Protein AF-A0A4Z1GCV2-F1 (afdb_monomer_lite)

Foldseek 3Di:
DDDDDDDDDPPVVVVVVVPDPPDPPPCPPCVVVVCVVVVHAAADDPLCCPPPPVPPDPCPVVLVVVCVVVVAHSVLVSLLVCVVVRYHYDDDDPDVVVVVSNVVSD

pLDDT: mean 77.77, std 21.14, range [31.64, 97.75]

Organism: NCBI:txid278943

Secondary structure (DSSP, 8-state):
---------TTHHHHTTTSS-S-SSTTTSSHHHHHHHTTPPEEEESTTHHHHTS-S-TTHHHHHHHHHHHTS-HHHHHHHHHHHTTEEEE---S-HHHHHHHHHT-

Radius of gyration: 19.4 Å; chains: 1; bounding box: 67×27×34 Å

Structure (mmCIF, N/CA/C/O backbone):
data_AF-A0A4Z1GCV2-F1
#
_entry.id   AF-A0A4Z1GCV2-F1
#
loop_
_atom_site.group_PDB
_atom_site.id
_atom_site.type_symbol
_atom_site.label_atom_id
_atom_site.label_alt_id
_atom_site.label_comp_id
_atom_site.label_asym_id
_atom_site.label_entity_id
_atom_site.label_seq_id
_atom_site.pdbx_PDB_ins_code
_atom_site.Cartn_x
_atom_site.Cartn_y
_atom_site.Cartn_z
_atom_site.occupancy
_atom_site.B_iso_or_equiv
_atom_site.auth_seq_id
_atom_site.auth_comp_id
_atom_site.auth_asym_id
_atom_site.auth_atom_id
_atom_site.pdbx_PDB_model_num
ATOM 1 N N . MET A 1 1 ? 50.877 9.639 15.710 1.00 41.66 1 MET A N 1
ATOM 2 C CA . MET A 1 1 ? 49.949 8.702 16.383 1.00 41.66 1 MET A CA 1
ATOM 3 C C . MET A 1 1 ? 48.716 9.470 16.821 1.00 41.66 1 MET A C 1
ATOM 5 O O . MET A 1 1 ? 48.842 10.328 17.680 1.00 41.66 1 MET A O 1
ATOM 9 N N . ALA A 1 2 ? 47.560 9.187 16.223 1.00 31.64 2 ALA A N 1
ATOM 10 C CA . ALA A 1 2 ? 46.254 9.550 16.771 1.00 31.64 2 ALA A CA 1
ATOM 11 C C . ALA A 1 2 ? 45.226 8.548 16.229 1.00 31.64 2 ALA A C 1
ATOM 13 O O . ALA A 1 2 ? 44.821 8.610 15.071 1.00 31.64 2 ALA A O 1
ATOM 14 N N . THR A 1 3 ? 44.880 7.575 17.064 1.00 37.12 3 THR A N 1
ATOM 15 C CA . THR A 1 3 ? 43.804 6.612 16.833 1.00 37.12 3 THR A CA 1
ATOM 16 C C . THR A 1 3 ? 42.480 7.326 17.087 1.00 37.12 3 THR A C 1
ATOM 18 O O . THR A 1 3 ? 42.210 7.713 18.221 1.00 37.12 3 THR A O 1
ATOM 21 N N . LEU A 1 4 ? 41.657 7.515 16.054 1.00 33.75 4 LEU A N 1
ATOM 22 C CA . LEU A 1 4 ? 40.301 8.045 16.203 1.00 33.75 4 LEU A CA 1
ATOM 23 C C . LEU A 1 4 ? 39.298 6.889 16.127 1.00 33.75 4 LEU A C 1
ATOM 25 O O . LEU A 1 4 ? 38.902 6.464 15.046 1.00 33.75 4 LEU A O 1
ATOM 29 N N . PHE A 1 5 ? 38.871 6.391 17.287 1.00 36.94 5 PHE A N 1
ATOM 30 C CA . PHE A 1 5 ? 37.634 5.622 17.396 1.00 36.94 5 PHE A CA 1
ATOM 31 C C . PHE A 1 5 ? 36.456 6.597 17.272 1.00 36.94 5 PHE A C 1
ATOM 33 O O . PHE A 1 5 ? 36.286 7.480 18.113 1.00 36.94 5 PHE A O 1
ATOM 40 N N . ARG A 1 6 ? 35.626 6.445 16.234 1.00 33.38 6 ARG A N 1
ATOM 41 C CA . ARG A 1 6 ? 34.325 7.122 16.137 1.00 33.38 6 ARG A CA 1
ATOM 42 C C . ARG A 1 6 ? 33.223 6.084 15.941 1.00 33.38 6 ARG A C 1
ATOM 44 O O . ARG A 1 6 ? 33.160 5.429 14.908 1.00 33.38 6 ARG A O 1
ATOM 51 N N . PHE A 1 7 ? 32.342 5.974 16.933 1.00 42.00 7 PHE A N 1
ATOM 52 C CA . PHE A 1 7 ? 31.020 5.369 16.786 1.00 42.00 7 PHE A CA 1
ATOM 53 C C . PHE A 1 7 ? 30.216 6.217 15.788 1.00 42.00 7 PHE A C 1
ATOM 55 O O . PHE A 1 7 ? 29.872 7.362 16.079 1.00 42.00 7 PHE A O 1
ATOM 62 N N . GLY A 1 8 ? 29.977 5.694 14.585 1.00 37.06 8 GLY A N 1
ATOM 63 C CA . GLY A 1 8 ? 29.214 6.377 13.541 1.00 37.06 8 GLY A CA 1
ATOM 64 C C . GLY A 1 8 ? 27.733 6.015 13.608 1.00 37.06 8 GLY A C 1
ATOM 65 O O . GLY A 1 8 ? 27.356 4.899 13.263 1.00 37.06 8 GLY A O 1
ATOM 66 N N . THR A 1 9 ? 26.881 6.964 13.997 1.00 41.53 9 THR A N 1
ATOM 67 C CA . THR A 1 9 ? 25.466 6.941 13.609 1.00 41.53 9 THR A CA 1
ATOM 68 C C . THR A 1 9 ? 25.394 7.083 12.082 1.00 41.53 9 THR A C 1
ATOM 70 O O . THR A 1 9 ? 26.195 7.797 11.477 1.00 41.53 9 THR A O 1
ATOM 73 N N . GLY A 1 10 ? 24.493 6.334 11.441 1.00 43.97 10 GLY A N 1
ATOM 74 C CA . GLY A 1 10 ? 24.507 5.989 10.008 1.00 43.97 10 GLY A CA 1
ATOM 75 C C . GLY A 1 10 ? 24.388 7.117 8.970 1.00 43.97 10 GLY A C 1
ATOM 76 O O . GLY A 1 10 ? 24.064 6.838 7.823 1.00 43.97 10 GLY A O 1
ATOM 77 N N . THR A 1 11 ? 24.656 8.375 9.312 1.00 43.34 11 THR A N 1
ATOM 78 C CA . THR A 1 11 ? 24.609 9.514 8.380 1.00 43.34 11 THR A CA 1
ATOM 79 C C . THR A 1 11 ? 25.958 9.830 7.727 1.00 43.34 11 THR A C 1
ATOM 81 O O . THR A 1 11 ? 25.996 10.516 6.708 1.00 43.34 11 THR A O 1
ATOM 84 N N . ALA A 1 12 ? 27.070 9.301 8.250 1.00 42.44 12 ALA A N 1
ATOM 85 C CA . ALA A 1 12 ? 28.405 9.547 7.692 1.00 42.44 12 ALA A CA 1
ATOM 86 C C . ALA A 1 12 ? 28.646 8.855 6.335 1.00 42.44 12 ALA A C 1
ATOM 88 O O . ALA A 1 12 ? 29.452 9.333 5.542 1.00 42.44 12 ALA A O 1
ATOM 89 N N . TRP A 1 13 ? 27.916 7.775 6.044 1.00 43.41 13 TRP A N 1
ATOM 90 C CA . TRP A 1 13 ? 28.081 6.992 4.817 1.00 43.41 13 TRP A CA 1
ATOM 91 C C . TRP A 1 13 ? 27.601 7.726 3.566 1.00 43.41 13 TRP A C 1
ATOM 93 O O . TRP A 1 13 ? 28.160 7.520 2.500 1.00 43.41 13 TRP A O 1
ATOM 103 N N . TYR A 1 14 ? 26.619 8.623 3.681 1.00 46.31 14 TYR A N 1
ATOM 104 C CA . TYR A 1 14 ? 26.031 9.295 2.518 1.00 46.31 14 TYR A CA 1
ATOM 105 C C . TYR A 1 14 ? 26.834 10.492 2.016 1.00 46.31 14 TYR A C 1
ATOM 107 O O . TYR A 1 14 ? 26.711 10.850 0.850 1.00 46.31 14 TYR A O 1
ATOM 115 N N . LYS A 1 15 ? 27.668 11.113 2.856 1.00 43.00 15 LYS A N 1
ATOM 116 C CA . LYS A 1 15 ? 28.331 12.368 2.481 1.00 43.00 15 LYS A CA 1
ATOM 117 C C . LYS A 1 15 ? 29.360 12.181 1.356 1.00 43.00 15 LYS A C 1
ATOM 119 O O . LYS A 1 15 ? 29.488 13.068 0.526 1.00 43.00 15 LYS A O 1
ATOM 124 N N . GLY A 1 16 ? 30.010 11.015 1.286 1.00 46.53 16 GLY A N 1
ATOM 125 C CA . GLY A 1 16 ? 30.952 10.673 0.210 1.00 46.53 16 GLY A CA 1
ATOM 126 C C . GLY A 1 16 ? 30.293 10.291 -1.123 1.00 46.53 16 GLY A C 1
ATOM 127 O O . GLY A 1 16 ? 30.894 10.485 -2.169 1.00 46.53 16 GLY A O 1
ATOM 128 N N . TYR A 1 17 ? 29.042 9.815 -1.116 1.00 49.38 17 TYR A N 1
ATOM 129 C CA . TYR A 1 17 ? 28.316 9.449 -2.344 1.00 49.38 17 TYR A CA 1
ATOM 130 C C . TYR A 1 17 ? 27.680 10.643 -3.068 1.00 49.38 17 TYR A C 1
ATOM 132 O O . TYR A 1 17 ? 27.224 10.495 -4.197 1.00 49.38 17 TYR A O 1
ATOM 140 N N . LEU A 1 18 ? 27.604 11.809 -2.421 1.00 48.97 18 LEU A N 1
ATOM 141 C CA . LEU A 1 18 ? 26.976 13.006 -2.992 1.00 48.97 18 LEU A CA 1
ATOM 142 C C . LEU A 1 18 ? 27.935 13.843 -3.851 1.00 48.97 18 LEU A C 1
ATOM 144 O O . LEU A 1 18 ? 27.471 14.727 -4.568 1.00 48.97 18 LEU A O 1
ATOM 148 N N . GLU A 1 19 ? 29.243 13.586 -3.769 1.00 47.47 19 GLU A N 1
ATOM 149 C CA . GLU A 1 19 ? 30.278 14.348 -4.484 1.00 47.47 19 GLU A CA 1
ATOM 150 C C . GLU A 1 19 ? 30.750 13.661 -5.777 1.00 47.47 19 GLU A C 1
ATOM 152 O O . GLU A 1 19 ? 31.361 14.306 -6.627 1.00 47.47 19 GLU A O 1
ATOM 157 N N . GLU A 1 20 ? 30.418 12.383 -5.990 1.00 48.66 20 GLU A N 1
ATOM 158 C CA . GLU A 1 20 ? 30.673 11.715 -7.266 1.00 48.66 20 GLU A CA 1
ATOM 159 C C . GLU A 1 20 ? 29.561 12.039 -8.284 1.00 48.66 20 GLU A C 1
ATOM 161 O O . GLU A 1 20 ? 28.379 11.859 -7.981 1.00 48.66 20 GLU A O 1
ATOM 166 N N . PRO A 1 21 ? 29.886 12.411 -9.541 1.00 43.56 21 PRO A N 1
ATOM 167 C CA . PRO A 1 21 ? 28.899 12.586 -10.613 1.00 43.56 21 PRO A CA 1
ATOM 168 C C . PRO A 1 21 ? 28.243 11.263 -11.051 1.00 43.56 21 PRO A C 1
ATOM 170 O O . PRO A 1 21 ? 27.507 11.221 -12.041 1.00 43.56 21 PRO A O 1
ATOM 173 N N . LEU A 1 22 ? 28.480 10.165 -10.324 1.00 48.16 22 LEU A N 1
ATOM 174 C CA . LEU A 1 22 ? 27.831 8.896 -10.568 1.00 48.16 22 LEU A CA 1
ATOM 175 C C . LEU A 1 22 ? 26.364 8.982 -10.120 1.00 48.16 22 LEU A C 1
ATOM 177 O O . LEU A 1 22 ? 25.978 8.585 -9.020 1.00 48.16 22 LEU A O 1
ATOM 181 N N . ASN A 1 23 ? 25.524 9.349 -11.086 1.00 49.16 23 ASN A N 1
ATOM 182 C CA . ASN A 1 23 ? 24.201 8.756 -11.215 1.00 49.16 23 ASN A CA 1
ATOM 183 C C . ASN A 1 23 ? 23.129 9.350 -10.277 1.00 49.16 23 ASN A C 1
ATOM 185 O O . ASN A 1 23 ? 22.472 8.637 -9.517 1.00 49.16 23 ASN A O 1
ATOM 189 N N . ARG A 1 24 ? 22.928 10.671 -10.367 1.00 48.47 24 ARG A N 1
ATOM 190 C CA . ARG A 1 24 ? 21.772 11.350 -9.757 1.00 48.47 24 ARG A CA 1
ATOM 191 C C . ARG A 1 24 ? 20.462 11.056 -10.506 1.00 48.47 24 ARG A C 1
ATOM 193 O O . ARG A 1 24 ? 19.411 11.001 -9.877 1.00 48.47 24 ARG A O 1
ATOM 200 N N . ASP A 1 25 ? 20.556 10.762 -11.806 1.00 50.47 25 ASP A N 1
ATOM 201 C CA . ASP A 1 25 ? 19.392 10.616 -12.692 1.00 50.47 25 ASP A CA 1
ATOM 202 C C . ASP A 1 25 ? 19.110 9.173 -13.151 1.00 50.47 25 ASP A C 1
ATOM 204 O O . ASP A 1 25 ? 17.983 8.851 -13.511 1.00 50.47 25 ASP A O 1
ATOM 208 N N . VAL A 1 26 ? 20.085 8.260 -13.088 1.00 49.03 26 VAL A N 1
ATOM 209 C CA . VAL A 1 26 ? 20.001 6.933 -13.741 1.00 49.03 26 VAL A CA 1
ATOM 210 C C . VAL A 1 26 ? 19.537 5.808 -12.795 1.00 49.03 26 VAL A C 1
ATOM 212 O O . VAL A 1 26 ? 19.247 4.703 -13.243 1.00 49.03 26 VAL A O 1
ATOM 215 N N . ARG A 1 27 ? 19.458 6.056 -11.476 1.00 51.34 27 ARG A N 1
ATOM 216 C CA . ARG A 1 27 ? 19.096 5.053 -10.449 1.00 51.34 27 ARG A CA 1
ATOM 217 C C . ARG A 1 27 ? 17.781 5.317 -9.724 1.00 51.34 27 ARG A C 1
ATOM 219 O O . ARG A 1 27 ? 17.320 4.424 -9.032 1.00 51.34 27 ARG A O 1
ATOM 226 N N . ALA A 1 28 ? 17.173 6.496 -9.838 1.00 58.75 28 ALA A N 1
ATOM 227 C CA . ALA A 1 28 ? 15.926 6.779 -9.119 1.00 58.75 28 ALA A CA 1
ATOM 228 C C . ALA A 1 28 ? 14.674 6.479 -9.959 1.00 58.75 28 ALA A C 1
ATOM 230 O O . ALA A 1 28 ? 13.738 5.869 -9.450 1.00 58.75 28 ALA A O 1
ATOM 231 N N . HIS A 1 29 ? 14.658 6.875 -11.236 1.00 60.44 29 HIS A N 1
ATOM 232 C CA . HIS A 1 29 ? 13.454 6.776 -12.069 1.00 60.44 29 HIS A CA 1
ATOM 233 C C . HIS A 1 29 ? 13.200 5.360 -12.611 1.00 60.44 29 HIS A C 1
ATOM 235 O O . HIS A 1 29 ? 12.064 4.892 -12.572 1.00 60.44 29 HIS A O 1
ATOM 241 N N . ASP A 1 30 ? 14.248 4.632 -13.008 1.00 81.44 30 ASP A N 1
ATOM 242 C CA . ASP A 1 30 ? 14.095 3.353 -13.723 1.00 81.44 30 ASP A CA 1
ATOM 243 C C . ASP A 1 30 ? 14.481 2.112 -12.912 1.00 81.44 30 ASP A C 1
ATOM 245 O O . ASP A 1 30 ? 14.534 1.001 -13.441 1.00 81.44 30 ASP A O 1
ATOM 249 N N . TYR A 1 31 ? 14.710 2.250 -11.605 1.00 86.94 31 TYR A N 1
ATOM 250 C CA . TYR A 1 31 ? 15.193 1.129 -10.798 1.00 86.94 31 TYR A CA 1
ATOM 251 C C . TYR A 1 31 ? 14.166 0.013 -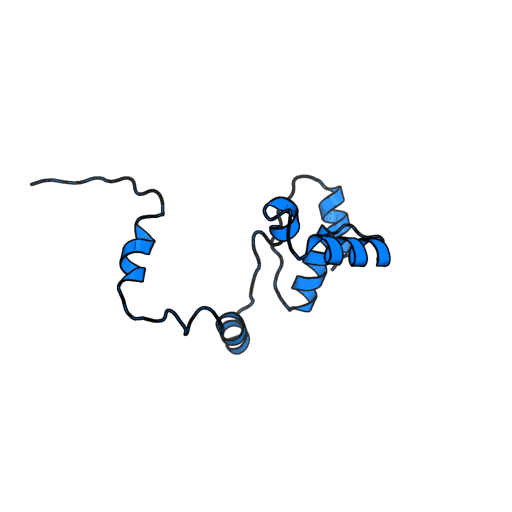10.630 1.00 86.94 31 TYR A C 1
ATOM 253 O O . TYR A 1 31 ? 14.506 -1.157 -10.771 1.00 86.94 31 TYR A O 1
ATOM 261 N N . ILE A 1 32 ? 12.893 0.349 -10.403 1.00 88.50 32 ILE A N 1
ATOM 262 C CA . ILE A 1 32 ? 11.823 -0.656 -10.326 1.00 88.50 32 ILE A CA 1
ATOM 263 C C . ILE A 1 32 ? 11.652 -1.392 -11.670 1.00 88.50 32 ILE A C 1
ATOM 265 O O . ILE A 1 32 ? 11.628 -2.627 -11.658 1.00 88.50 32 ILE A O 1
ATOM 269 N N . PRO A 1 33 ? 11.555 -0.700 -12.827 1.00 90.00 33 PRO A N 1
ATOM 270 C CA . PRO A 1 33 ? 11.609 -1.353 -14.135 1.00 90.00 33 PRO A CA 1
ATOM 271 C C . PRO A 1 33 ? 12.841 -2.248 -14.324 1.00 90.00 33 PRO A C 1
ATOM 273 O O . PRO A 1 33 ? 12.694 -3.399 -14.731 1.00 90.00 33 PRO A O 1
ATOM 276 N N . TRP A 1 34 ? 14.035 -1.763 -13.969 1.00 91.12 34 TRP A N 1
ATOM 277 C CA . TRP A 1 34 ? 15.284 -2.517 -14.084 1.00 91.12 34 TRP A CA 1
ATOM 278 C C . TRP A 1 34 ? 15.273 -3.784 -13.222 1.00 91.12 34 TRP A C 1
ATOM 280 O O . TRP A 1 34 ? 15.559 -4.865 -13.730 1.00 91.12 34 TRP A O 1
ATOM 290 N N . MET A 1 35 ? 14.866 -3.692 -11.952 1.00 91.38 35 MET A N 1
ATOM 291 C CA . MET A 1 35 ? 14.740 -4.847 -11.055 1.00 91.38 35 MET A CA 1
ATOM 292 C C . MET A 1 35 ? 13.814 -5.905 -11.658 1.00 91.38 35 MET A C 1
ATOM 294 O O . MET A 1 35 ? 14.174 -7.080 -11.732 1.00 91.38 35 MET A O 1
ATOM 298 N N . ARG A 1 36 ? 12.651 -5.480 -12.164 1.00 91.62 36 ARG A N 1
ATOM 299 C CA . ARG A 1 36 ? 11.677 -6.378 -12.797 1.00 91.62 36 ARG A CA 1
ATOM 300 C C . ARG A 1 36 ? 12.230 -7.042 -14.055 1.00 91.62 36 ARG A C 1
ATOM 302 O O . ARG A 1 36 ? 12.024 -8.240 -14.223 1.00 91.62 36 ARG A O 1
ATOM 309 N N . ALA A 1 37 ? 12.953 -6.301 -14.897 1.00 92.88 37 ALA A N 1
ATOM 310 C CA . ALA A 1 37 ? 13.592 -6.842 -16.098 1.00 92.88 37 ALA A CA 1
ATOM 311 C C . ALA A 1 37 ? 14.634 -7.930 -15.778 1.00 92.88 37 ALA A C 1
ATOM 313 O O . ALA A 1 37 ? 14.830 -8.843 -16.573 1.00 92.88 37 ALA A O 1
ATOM 314 N N . HIS A 1 38 ? 15.251 -7.872 -14.594 1.00 95.00 38 HIS A N 1
ATOM 315 C CA . HIS A 1 38 ? 16.228 -8.857 -14.119 1.00 95.00 38 HIS A CA 1
ATOM 316 C C . HIS A 1 38 ? 15.606 -9.954 -13.238 1.00 95.00 38 HIS A C 1
ATOM 318 O O . HIS A 1 38 ? 16.324 -10.704 -12.581 1.00 95.00 38 HIS A O 1
ATOM 324 N N . GLY A 1 39 ? 14.272 -10.049 -13.183 1.00 93.81 39 GLY A N 1
ATOM 325 C CA . GLY A 1 39 ? 13.578 -11.043 -12.361 1.00 93.81 39 GLY A CA 1
ATOM 326 C C . GLY A 1 39 ? 13.688 -10.802 -10.850 1.00 93.81 39 GLY A C 1
ATOM 327 O O . GLY A 1 39 ? 13.355 -11.687 -10.063 1.00 93.81 39 GLY A O 1
ATOM 328 N N . ILE A 1 40 ? 14.124 -9.613 -10.422 1.00 94.31 40 ILE A N 1
ATOM 329 C CA . ILE A 1 40 ? 14.249 -9.242 -9.011 1.00 94.31 40 ILE A CA 1
ATOM 330 C C . ILE A 1 40 ? 12.885 -8.771 -8.501 1.00 94.31 40 ILE A C 1
ATOM 332 O O . ILE A 1 40 ? 12.295 -7.814 -9.012 1.00 94.31 40 ILE A O 1
ATOM 336 N N . LYS A 1 41 ? 12.379 -9.438 -7.461 1.00 93.12 41 LYS A N 1
ATOM 337 C CA . LYS A 1 41 ? 11.137 -9.042 -6.792 1.00 93.12 41 LYS A CA 1
ATOM 338 C C . LYS A 1 41 ? 11.359 -7.783 -5.960 1.00 93.12 41 LYS A C 1
ATOM 340 O O . LYS A 1 41 ? 12.312 -7.688 -5.193 1.00 93.12 41 LYS A O 1
ATOM 345 N N . VAL A 1 42 ? 10.449 -6.825 -6.109 1.00 92.69 42 VAL A N 1
ATOM 346 C CA . VAL A 1 42 ? 10.450 -5.583 -5.331 1.00 92.69 42 VAL A CA 1
ATOM 347 C C . VAL A 1 42 ? 9.624 -5.811 -4.076 1.00 92.69 42 VAL A C 1
ATOM 349 O O . VAL A 1 42 ? 8.474 -6.235 -4.181 1.00 92.69 42 VAL A O 1
ATOM 352 N N . ALA A 1 43 ? 10.197 -5.514 -2.913 1.00 91.38 43 ALA A N 1
ATOM 353 C CA . ALA A 1 43 ? 9.488 -5.512 -1.642 1.00 91.38 43 ALA A CA 1
ATOM 354 C C . ALA A 1 43 ? 9.368 -4.083 -1.102 1.00 91.38 43 ALA A C 1
ATOM 356 O O . ALA A 1 43 ? 10.315 -3.301 -1.187 1.00 91.38 43 ALA A O 1
ATOM 357 N N . SER A 1 44 ? 8.199 -3.750 -0.564 1.00 90.00 44 SER A N 1
ATOM 358 C CA . SER A 1 44 ? 7.903 -2.462 0.057 1.00 90.00 44 SER A CA 1
ATOM 359 C C . SER A 1 44 ? 7.916 -2.606 1.573 1.00 90.00 44 SER A C 1
ATOM 361 O O . SER A 1 44 ? 7.261 -3.490 2.130 1.00 90.00 44 SER A O 1
ATOM 363 N N . PHE A 1 45 ? 8.678 -1.728 2.218 1.00 89.12 45 PHE A N 1
ATOM 364 C CA . PHE A 1 45 ? 8.740 -1.563 3.664 1.00 89.12 45 PHE A CA 1
ATOM 365 C C . PHE A 1 45 ? 8.204 -0.176 4.023 1.00 89.12 45 PHE A C 1
ATOM 367 O O . PHE A 1 45 ? 8.468 0.791 3.307 1.00 89.12 45 PHE A O 1
ATOM 374 N N . ASN A 1 46 ? 7.499 -0.061 5.153 1.00 87.44 46 ASN A N 1
ATOM 375 C CA . ASN A 1 46 ? 6.797 1.162 5.573 1.00 87.44 46 ASN A CA 1
ATOM 376 C C . ASN A 1 46 ? 5.747 1.639 4.563 1.00 87.44 46 ASN A C 1
ATOM 378 O O . ASN A 1 46 ? 5.544 2.834 4.339 1.00 87.44 46 ASN A O 1
ATOM 382 N N . GLU A 1 47 ? 5.035 0.700 3.979 1.00 88.19 47 GLU A N 1
ATOM 383 C CA . GLU A 1 47 ? 4.032 0.931 2.963 1.00 88.19 47 GLU A CA 1
ATOM 384 C C . GLU A 1 47 ? 2.854 1.807 3.416 1.00 88.19 47 GLU A C 1
ATOM 386 O O . GLU A 1 47 ? 2.247 2.513 2.615 1.00 88.19 47 GLU A O 1
ATOM 391 N N . LEU A 1 48 ? 2.562 1.816 4.719 1.00 91.38 48 LEU A N 1
ATOM 392 C CA . LEU A 1 48 ? 1.492 2.613 5.323 1.00 91.38 48 LEU A CA 1
ATOM 393 C C . LEU A 1 48 ? 1.936 4.042 5.675 1.00 91.38 48 LEU A C 1
ATOM 395 O O . LEU A 1 48 ? 1.229 4.754 6.391 1.00 91.38 48 LEU A O 1
ATOM 399 N N . THR A 1 49 ? 3.107 4.488 5.210 1.00 92.81 49 THR A N 1
ATOM 400 C CA . THR A 1 49 ? 3.611 5.855 5.441 1.00 92.81 49 THR A CA 1
ATOM 401 C C . THR A 1 49 ? 2.592 6.950 5.091 1.00 92.81 49 THR A C 1
ATOM 403 O O . THR A 1 49 ? 2.445 7.853 5.922 1.00 92.81 49 THR A O 1
ATOM 406 N N . PRO A 1 50 ? 1.841 6.875 3.965 1.00 92.50 50 PRO A N 1
ATOM 407 C CA . PRO A 1 50 ? 0.849 7.894 3.620 1.00 92.50 50 PRO A CA 1
ATOM 408 C C . PRO A 1 50 ? -0.162 8.175 4.737 1.00 92.50 50 PRO A C 1
ATOM 410 O O . PRO A 1 50 ? -0.455 9.330 5.016 1.00 92.50 50 PRO A O 1
ATOM 413 N N . ILE A 1 51 ? -0.624 7.133 5.435 1.00 93.25 51 ILE A N 1
ATOM 414 C CA . ILE A 1 51 ? -1.654 7.253 6.479 1.00 93.25 51 ILE A CA 1
ATOM 415 C C . ILE A 1 51 ? -1.082 7.346 7.901 1.00 93.25 51 ILE A C 1
ATOM 417 O O . ILE A 1 51 ? -1.761 7.827 8.803 1.00 93.25 51 ILE A O 1
ATOM 421 N N . THR A 1 52 ? 0.152 6.880 8.133 1.00 90.69 52 THR A N 1
ATOM 422 C CA . THR A 1 52 ? 0.749 6.822 9.484 1.00 90.69 52 THR A CA 1
ATOM 423 C C . THR A 1 52 ? 1.675 7.989 9.812 1.00 90.69 52 THR A C 1
ATOM 425 O O . THR A 1 52 ? 1.825 8.316 10.987 1.00 90.69 52 THR A O 1
ATOM 428 N N . LYS A 1 53 ? 2.331 8.588 8.810 1.00 90.88 53 LYS A N 1
ATOM 429 C CA . LYS A 1 53 ? 3.392 9.592 9.022 1.00 90.88 53 LYS A CA 1
ATOM 430 C C . LYS A 1 53 ? 3.295 10.815 8.115 1.00 90.88 53 LYS A C 1
ATOM 432 O O . LYS A 1 53 ? 3.885 11.835 8.445 1.00 90.88 53 LYS A O 1
ATOM 437 N N . ALA A 1 54 ? 2.599 10.712 6.984 1.00 92.12 54 ALA A N 1
ATOM 438 C CA . ALA A 1 54 ? 2.549 11.762 5.967 1.00 92.12 54 ALA A CA 1
ATOM 439 C C . ALA A 1 54 ? 1.186 12.468 5.883 1.00 92.12 54 ALA A C 1
ATOM 441 O O . ALA A 1 54 ? 0.886 13.091 4.868 1.00 92.12 54 ALA A O 1
ATOM 442 N N . ARG A 1 55 ? 0.371 12.379 6.943 1.00 92.81 55 ARG A N 1
ATOM 443 C CA . ARG A 1 55 ? -0.870 13.149 7.052 1.00 92.81 55 ARG A CA 1
ATOM 444 C C . ARG A 1 55 ? -0.611 14.556 7.598 1.00 92.81 55 ARG A C 1
ATOM 446 O O . ARG A 1 55 ? 0.155 14.679 8.557 1.00 92.81 55 ARG A O 1
ATOM 453 N N . PRO A 1 56 ? -1.300 15.588 7.077 1.00 94.19 56 PRO A N 1
ATOM 454 C CA . PRO A 1 56 ? -2.209 15.554 5.923 1.00 94.19 56 PRO A CA 1
ATOM 455 C C . PRO A 1 56 ? -1.453 15.445 4.583 1.00 94.19 56 PRO A C 1
ATOM 457 O O . PRO A 1 56 ? -0.356 15.987 4.446 1.00 94.19 56 PRO A O 1
ATOM 460 N N . GLY A 1 57 ? -2.046 14.786 3.586 1.00 93.62 57 GLY A N 1
ATOM 461 C CA . GLY A 1 57 ? -1.417 14.537 2.288 1.00 93.62 57 GLY A CA 1
ATOM 462 C C . GLY A 1 57 ? -2.398 14.399 1.114 1.00 93.62 57 GLY A C 1
ATOM 463 O O . GLY A 1 57 ? -3.604 14.250 1.303 1.00 93.62 57 GLY A O 1
ATOM 464 N N . PRO A 1 58 ? -1.892 14.409 -0.135 1.00 95.81 58 PRO A N 1
ATOM 465 C CA . PRO A 1 58 ? -2.722 14.404 -1.346 1.00 95.81 58 PRO A CA 1
ATOM 466 C C . PRO A 1 58 ? -3.538 13.116 -1.539 1.00 95.81 58 PRO A C 1
ATOM 468 O O . PRO A 1 58 ? -4.468 13.093 -2.339 1.00 95.81 58 PRO A O 1
ATOM 471 N N . LEU A 1 59 ? -3.188 12.044 -0.826 1.00 95.06 59 LEU A N 1
ATOM 472 C CA . LEU A 1 59 ? -3.864 10.752 -0.911 1.00 95.06 59 LEU A CA 1
ATOM 473 C C . LEU A 1 59 ? -5.020 10.605 0.083 1.00 95.06 59 LEU A C 1
ATOM 475 O O . LEU A 1 59 ? -5.778 9.654 -0.053 1.00 95.06 59 LEU A O 1
ATOM 479 N N . ASP A 1 60 ? -5.182 11.511 1.053 1.00 94.75 60 ASP A N 1
ATOM 480 C CA . ASP A 1 60 ? -6.143 11.313 2.147 1.00 94.75 60 ASP A CA 1
ATOM 481 C C . ASP A 1 60 ? -7.585 11.175 1.643 1.00 94.75 60 ASP A C 1
ATOM 483 O O . ASP A 1 60 ? -8.252 10.192 1.953 1.00 94.75 60 ASP A O 1
ATOM 487 N N . ASN A 1 61 ? -8.041 12.099 0.793 1.00 96.81 61 ASN A N 1
ATOM 488 C CA . ASN A 1 61 ? -9.404 12.053 0.252 1.00 96.81 61 ASN A CA 1
ATOM 489 C C . ASN A 1 61 ? -9.623 10.836 -0.660 1.00 96.81 61 ASN A C 1
ATOM 491 O O . ASN A 1 61 ? -10.675 10.209 -0.609 1.00 96.81 61 ASN A O 1
ATOM 495 N N . ILE A 1 62 ? -8.614 10.488 -1.465 1.00 96.94 62 ILE A N 1
ATOM 496 C CA . ILE A 1 62 ? -8.684 9.373 -2.419 1.00 96.94 62 ILE A CA 1
ATOM 497 C C . ILE A 1 62 ? -8.773 8.041 -1.668 1.00 96.94 62 ILE A C 1
ATOM 499 O O . ILE A 1 62 ? -9.590 7.186 -2.002 1.00 96.94 62 ILE A O 1
ATOM 503 N N . LEU A 1 63 ? -7.945 7.863 -0.637 1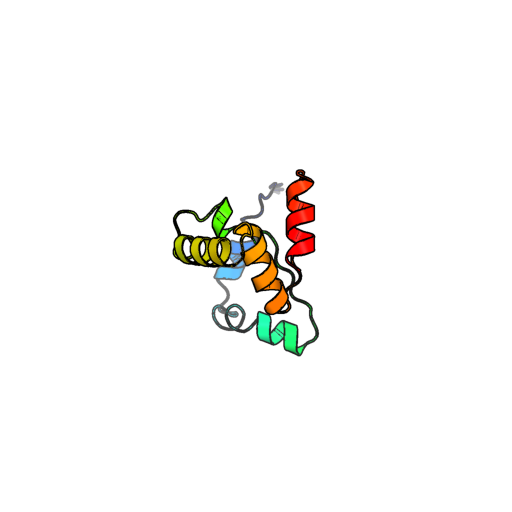.00 96.06 63 LEU A N 1
ATOM 504 C CA . LEU A 1 63 ? -7.957 6.654 0.180 1.00 96.06 63 LEU A CA 1
ATOM 505 C C . LEU A 1 63 ? -9.273 6.518 0.945 1.00 96.06 63 LEU A C 1
ATOM 507 O O . LEU A 1 63 ? -9.819 5.418 0.977 1.00 96.06 63 LEU A O 1
ATOM 511 N N . ALA A 1 64 ? -9.800 7.614 1.496 1.00 96.50 64 ALA A N 1
ATOM 512 C CA . ALA A 1 64 ? -11.081 7.614 2.193 1.00 96.50 64 ALA A CA 1
ATOM 513 C C . ALA A 1 64 ? -12.25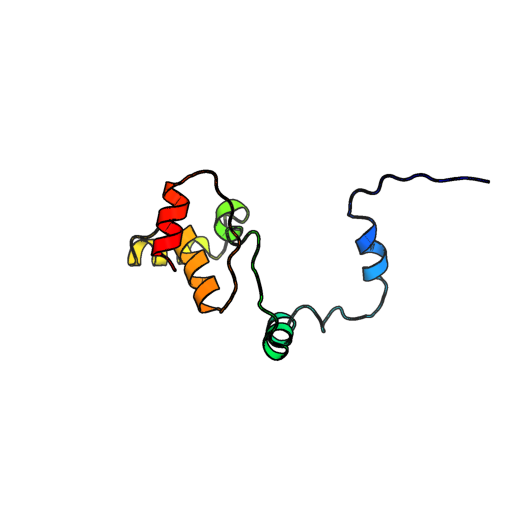6 7.257 1.265 1.00 96.50 64 ALA A C 1
ATOM 515 O O . ALA A 1 64 ? -13.125 6.476 1.651 1.00 96.50 64 ALA A O 1
ATOM 516 N N . GLU A 1 65 ? -12.274 7.782 0.035 1.00 97.75 65 GLU A N 1
ATOM 517 C CA . GLU A 1 65 ? -13.310 7.473 -0.957 1.00 97.75 65 GLU A CA 1
ATOM 518 C C . GLU A 1 65 ? -13.306 5.986 -1.338 1.00 97.75 65 GLU A C 1
ATOM 520 O O . GLU A 1 65 ? -14.342 5.324 -1.260 1.00 97.75 65 GLU A O 1
ATOM 525 N N . ILE A 1 66 ? -12.138 5.439 -1.686 1.00 96.25 66 ILE A N 1
ATOM 526 C CA . ILE A 1 66 ? -12.003 4.027 -2.076 1.00 96.25 66 ILE A CA 1
ATOM 527 C C . ILE A 1 66 ? -12.331 3.112 -0.888 1.00 96.25 66 ILE A C 1
ATOM 529 O O . ILE A 1 66 ? -13.053 2.126 -1.039 1.00 96.25 66 ILE A O 1
ATOM 533 N N . ALA A 1 67 ? -11.850 3.454 0.309 1.00 95.19 67 ALA A N 1
ATOM 534 C CA . ALA A 1 67 ? -12.166 2.731 1.537 1.00 95.19 67 ALA A CA 1
ATOM 535 C C . ALA A 1 67 ? -13.684 2.660 1.776 1.00 95.19 67 ALA A C 1
ATOM 537 O O . ALA A 1 67 ? -14.220 1.587 2.055 1.00 95.19 67 ALA A O 1
ATOM 538 N N . ALA A 1 68 ? -14.393 3.779 1.598 1.00 96.62 68 ALA A N 1
ATOM 539 C CA . ALA A 1 68 ? -15.843 3.836 1.749 1.00 96.62 68 ALA A CA 1
ATOM 540 C C . ALA A 1 68 ? -16.583 3.008 0.684 1.00 96.62 68 ALA A C 1
ATOM 542 O O . ALA A 1 68 ? -17.512 2.276 1.026 1.00 96.62 68 ALA A O 1
ATOM 543 N N . GLN A 1 69 ? -16.159 3.081 -0.583 1.00 96.81 69 GLN A N 1
ATOM 544 C CA . GLN A 1 69 ? -16.762 2.321 -1.688 1.00 96.81 69 GLN A CA 1
ATOM 545 C C . GLN A 1 69 ? -16.656 0.808 -1.488 1.00 96.81 69 GLN A C 1
ATOM 547 O O . GLN A 1 69 ? -17.595 0.074 -1.791 1.00 96.81 69 GLN A O 1
ATOM 552 N N . HIS A 1 70 ? -15.522 0.348 -0.962 1.00 92.38 70 HIS A N 1
ATOM 553 C CA . HIS A 1 70 ? -15.246 -1.071 -0.761 1.00 92.38 70 HIS A CA 1
ATOM 554 C C . HIS A 1 70 ? -15.553 -1.562 0.660 1.00 92.38 70 HIS A C 1
ATOM 556 O O . HIS A 1 70 ? -15.403 -2.749 0.924 1.00 92.38 70 HIS A O 1
ATOM 562 N N . GLN A 1 71 ? -15.998 -0.679 1.563 1.00 92.94 71 GLN A N 1
ATOM 563 C CA . GLN A 1 71 ? -16.267 -0.986 2.975 1.00 92.94 71 GLN A CA 1
ATOM 564 C C . GLN A 1 71 ? -15.064 -1.617 3.703 1.00 92.94 71 GLN A C 1
ATOM 566 O O . GLN A 1 71 ? -15.223 -2.436 4.605 1.00 92.94 71 GLN A O 1
ATOM 571 N N . VAL A 1 72 ? -13.851 -1.205 3.328 1.00 91.38 72 VAL A N 1
ATOM 572 C CA . VAL A 1 72 ? -12.580 -1.676 3.901 1.00 91.38 72 VAL A CA 1
ATOM 573 C C . VAL A 1 72 ? -11.812 -0.506 4.514 1.00 91.38 72 VAL A C 1
ATOM 575 O O . VAL A 1 72 ? -12.026 0.642 4.130 1.00 91.38 72 VAL A O 1
ATOM 578 N N . PRO A 1 73 ? -10.889 -0.743 5.457 1.00 91.62 73 PRO A N 1
ATOM 579 C CA . PRO A 1 73 ? -10.061 0.331 5.994 1.00 91.62 73 PRO A CA 1
ATOM 580 C C . PRO A 1 73 ? -8.995 0.806 4.982 1.00 91.62 73 PRO A C 1
ATOM 582 O O . PRO A 1 73 ? -8.521 0.053 4.135 1.00 91.62 73 PRO A O 1
ATOM 585 N N . GLU A 1 74 ? -8.547 2.059 5.094 1.00 93.44 74 GLU A N 1
ATOM 586 C CA . GLU A 1 74 ? -7.598 2.684 4.146 1.00 93.44 74 GLU A CA 1
ATOM 587 C C . GLU A 1 74 ? -6.240 1.960 4.045 1.00 93.44 74 GLU A C 1
ATOM 589 O O . GLU A 1 74 ? -5.573 1.998 3.010 1.00 93.44 74 GLU A O 1
ATOM 594 N N . ASN A 1 75 ? -5.814 1.285 5.118 1.00 91.81 75 ASN A N 1
ATOM 595 C CA . ASN A 1 75 ? -4.603 0.464 5.108 1.00 91.81 75 ASN A CA 1
ATOM 596 C C . ASN A 1 75 ? -4.743 -0.754 4.182 1.00 91.81 75 ASN A C 1
ATOM 598 O O . ASN A 1 75 ? -3.778 -1.079 3.494 1.00 91.81 75 ASN A O 1
ATOM 602 N N . ALA A 1 76 ? -5.920 -1.385 4.124 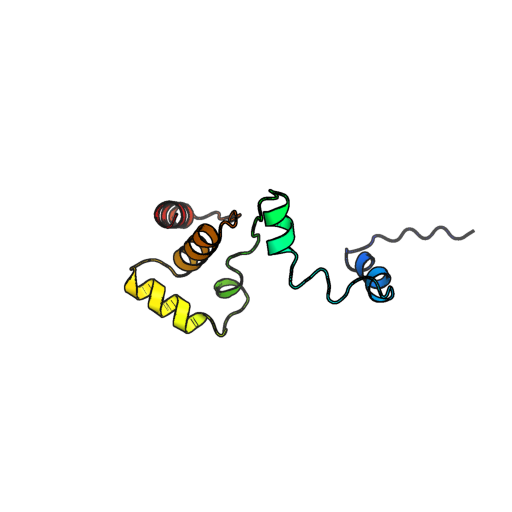1.00 91.44 76 ALA A N 1
ATOM 603 C CA . ALA A 1 76 ? -6.204 -2.469 3.186 1.00 91.44 76 ALA A CA 1
ATOM 604 C C . ALA A 1 76 ? -6.094 -1.971 1.739 1.00 91.44 76 ALA A C 1
ATOM 606 O O . ALA A 1 76 ? -5.373 -2.570 0.949 1.00 91.44 76 ALA A O 1
ATOM 607 N N . VAL A 1 77 ? -6.672 -0.803 1.431 1.00 93.88 77 VAL A N 1
ATOM 608 C CA . VAL A 1 77 ? -6.586 -0.175 0.097 1.00 93.88 77 VAL A CA 1
ATOM 609 C C . VAL A 1 77 ? -5.132 -0.003 -0.364 1.00 93.88 77 VAL A C 1
ATOM 611 O O . VAL A 1 77 ? -4.780 -0.371 -1.486 1.00 93.88 77 VAL A O 1
ATOM 614 N N . LEU A 1 78 ? -4.258 0.525 0.503 1.00 93.19 78 LEU A N 1
ATOM 615 C CA . LEU A 1 78 ? -2.837 0.704 0.180 1.00 93.19 78 LEU A CA 1
ATOM 616 C C . LEU A 1 78 ? -2.109 -0.621 -0.064 1.00 93.19 78 LEU A C 1
ATOM 618 O O . LEU A 1 78 ? -1.239 -0.692 -0.938 1.00 93.19 78 LEU A O 1
ATOM 622 N N . ILE A 1 79 ? -2.432 -1.653 0.713 1.00 92.19 79 ILE A N 1
ATOM 623 C CA . ILE A 1 79 ? -1.824 -2.980 0.588 1.00 92.19 79 ILE A CA 1
ATOM 624 C C . ILE A 1 79 ? -2.264 -3.632 -0.723 1.00 92.19 79 ILE A C 1
ATOM 626 O O . ILE A 1 79 ? -1.401 -4.010 -1.518 1.00 92.19 79 ILE A O 1
ATOM 630 N N . SER A 1 80 ? -3.569 -3.662 -1.010 1.00 92.31 80 SER A N 1
ATOM 631 C CA . SER A 1 80 ? -4.111 -4.194 -2.266 1.00 92.31 80 SER A CA 1
ATOM 632 C C . SER A 1 80 ? -3.506 -3.492 -3.481 1.00 92.31 80 SER A C 1
ATOM 634 O O . SER A 1 80 ? -3.093 -4.145 -4.440 1.00 92.31 80 SER A O 1
ATOM 636 N N . TRP A 1 81 ? -3.363 -2.162 -3.431 1.00 93.50 81 TRP A N 1
ATOM 637 C CA . TRP A 1 81 ? -2.740 -1.399 -4.513 1.00 93.50 81 TRP A CA 1
ATOM 638 C C . TRP A 1 81 ? -1.301 -1.860 -4.798 1.00 93.50 81 TRP A C 1
ATOM 640 O O . TRP A 1 81 ? -0.935 -2.049 -5.957 1.00 93.50 81 TRP A O 1
ATOM 650 N N . GLN A 1 82 ? -0.483 -2.107 -3.773 1.00 92.94 82 GLN A N 1
ATOM 651 C CA . GLN A 1 82 ? 0.890 -2.600 -3.965 1.00 92.94 82 GLN A CA 1
ATOM 652 C C . GLN A 1 82 ? 0.942 -4.017 -4.527 1.00 92.94 82 GLN A C 1
ATOM 654 O O . GLN A 1 82 ? 1.773 -4.296 -5.399 1.00 92.94 82 GLN A O 1
ATOM 659 N N . VAL A 1 83 ? 0.039 -4.888 -4.077 1.00 91.75 83 VAL A N 1
ATOM 660 C CA . VAL A 1 83 ? -0.075 -6.256 -4.593 1.00 91.75 83 VAL A CA 1
ATOM 661 C C . VAL A 1 83 ? -0.419 -6.238 -6.082 1.00 91.75 83 VAL A C 1
ATOM 663 O O . VAL A 1 83 ? 0.277 -6.878 -6.872 1.00 91.75 83 VAL A O 1
ATOM 666 N N . VAL A 1 84 ? -1.385 -5.412 -6.502 1.00 93.56 84 VAL A N 1
ATOM 667 C CA . VAL A 1 84 ? -1.725 -5.210 -7.927 1.00 93.56 84 VAL A CA 1
ATOM 668 C C . VAL A 1 84 ? -0.526 -4.683 -8.726 1.00 93.56 84 VAL A C 1
ATOM 670 O O . VAL A 1 84 ? -0.349 -5.013 -9.899 1.00 93.56 84 VAL A O 1
ATOM 673 N N . LYS A 1 85 ? 0.367 -3.910 -8.098 1.00 91.62 85 LYS A N 1
ATOM 674 C CA . LYS A 1 85 ? 1.622 -3.442 -8.710 1.00 91.62 85 LYS A CA 1
ATOM 675 C C . LYS A 1 85 ? 2.745 -4.488 -8.674 1.00 91.62 85 LYS A C 1
ATOM 677 O O . LYS A 1 85 ? 3.867 -4.149 -9.053 1.00 91.62 85 LYS A O 1
ATOM 682 N N . ASN A 1 86 ? 2.478 -5.737 -8.280 1.00 91.12 86 ASN A N 1
ATOM 683 C CA . ASN A 1 86 ? 3.460 -6.823 -8.157 1.00 91.12 86 ASN A CA 1
ATOM 684 C C . ASN A 1 86 ? 4.632 -6.434 -7.233 1.00 91.12 86 ASN A C 1
ATOM 686 O O . ASN A 1 86 ? 5.804 -6.642 -7.562 1.00 91.12 86 ASN A O 1
ATOM 690 N N . VAL A 1 87 ? 4.300 -5.794 -6.109 1.00 92.81 87 VAL A N 1
ATOM 691 C CA . VAL A 1 87 ? 5.227 -5.440 -5.032 1.00 92.81 87 VAL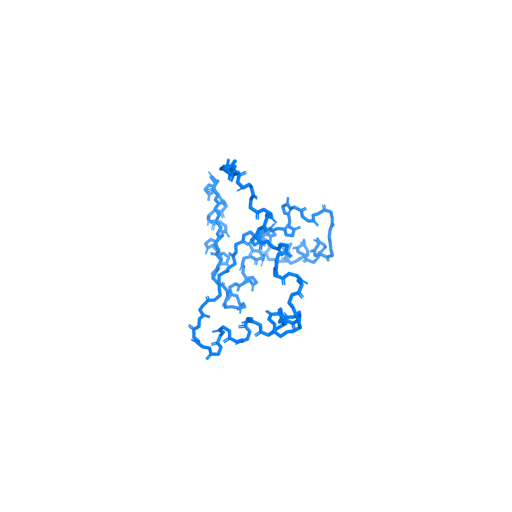 A CA 1
ATOM 692 C C . VAL A 1 87 ? 4.897 -6.294 -3.813 1.00 92.81 87 VAL A C 1
ATOM 694 O O . VAL A 1 87 ? 3.746 -6.371 -3.392 1.00 92.81 87 VAL A O 1
ATOM 697 N N . VAL A 1 88 ? 5.912 -6.941 -3.243 1.00 91.94 88 VAL A N 1
ATOM 698 C CA . VAL A 1 88 ? 5.778 -7.747 -2.026 1.00 91.94 88 VAL A CA 1
ATOM 699 C C . VAL A 1 88 ? 5.630 -6.808 -0.835 1.00 91.94 88 VAL A C 1
ATOM 701 O O . VAL A 1 88 ? 6.534 -6.031 -0.530 1.00 91.94 88 VAL A O 1
ATOM 704 N N . VAL A 1 89 ? 4.491 -6.861 -0.157 1.00 90.94 89 VAL A N 1
ATOM 705 C CA . VAL A 1 89 ? 4.217 -5.996 0.993 1.00 90.94 89 VAL A CA 1
ATOM 706 C C . VAL A 1 89 ? 4.814 -6.603 2.260 1.00 90.94 89 VAL A C 1
ATOM 708 O O . VAL A 1 89 ? 4.562 -7.766 2.565 1.00 90.94 89 VAL A O 1
ATOM 711 N N . THR A 1 90 ? 5.597 -5.821 3.009 1.00 88.81 90 THR A N 1
ATOM 712 C CA . THR A 1 90 ? 6.188 -6.247 4.288 1.00 88.81 90 THR A CA 1
ATOM 713 C C . THR A 1 90 ? 5.690 -5.362 5.423 1.00 88.81 90 THR A C 1
ATOM 715 O O . THR A 1 90 ? 6.240 -4.29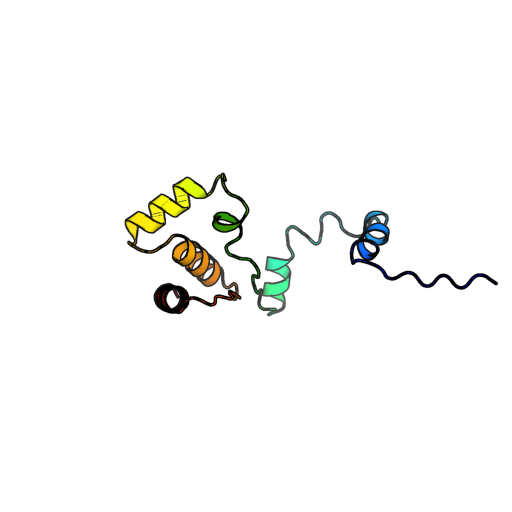2 5.676 1.00 88.81 90 THR A O 1
ATOM 718 N N . THR A 1 91 ? 4.671 -5.842 6.136 1.00 84.31 91 THR A N 1
ATOM 719 C CA . THR A 1 91 ? 4.051 -5.125 7.254 1.00 84.31 91 THR A CA 1
ATOM 720 C C . THR A 1 91 ? 4.331 -5.810 8.590 1.00 84.31 91 THR A C 1
ATOM 722 O O . THR A 1 91 ? 4.547 -7.019 8.654 1.00 84.31 91 THR A O 1
ATOM 725 N N . THR A 1 92 ? 4.315 -5.045 9.682 1.00 86.38 92 THR A N 1
ATOM 726 C CA . THR A 1 92 ? 4.415 -5.583 11.046 1.00 86.38 92 THR A CA 1
ATOM 727 C C . THR A 1 92 ? 3.321 -4.972 11.909 1.00 86.38 92 THR A C 1
ATOM 729 O O . THR A 1 92 ? 3.044 -3.772 11.851 1.00 86.38 92 THR A O 1
ATOM 732 N N . THR A 1 93 ? 2.649 -5.789 12.716 1.00 82.75 93 THR A N 1
ATOM 733 C CA . THR A 1 93 ? 1.641 -5.289 13.649 1.00 82.75 93 THR A CA 1
ATOM 734 C C . THR A 1 93 ? 1.467 -6.228 14.833 1.00 82.75 93 THR A C 1
ATOM 736 O O . THR A 1 93 ? 1.631 -7.434 14.708 1.00 82.75 93 THR A O 1
ATOM 739 N N . MET A 1 94 ? 1.110 -5.660 15.986 1.00 86.94 94 MET A N 1
ATOM 740 C CA . MET A 1 94 ? 0.738 -6.412 17.190 1.00 86.94 94 MET A CA 1
ATOM 741 C C . MET A 1 94 ? -0.783 -6.614 17.314 1.00 86.94 94 MET A C 1
ATOM 743 O O . MET A 1 94 ? -1.249 -7.188 18.292 1.00 86.94 94 MET A O 1
ATOM 747 N N . LYS A 1 95 ? -1.582 -6.105 16.363 1.00 87.25 95 LYS A N 1
ATOM 748 C CA . LYS A 1 95 ? -3.051 -6.174 16.401 1.00 87.25 95 LYS A CA 1
ATOM 749 C C . LYS A 1 95 ? -3.556 -7.229 15.421 1.00 87.25 95 LYS A C 1
ATOM 751 O O . LYS A 1 95 ? -3.483 -7.008 14.217 1.00 87.25 95 LYS A O 1
ATOM 756 N N . VAL A 1 96 ? -4.120 -8.321 15.937 1.00 85.75 96 VAL A N 1
ATOM 757 C CA . VAL A 1 96 ? -4.623 -9.448 15.125 1.00 85.75 96 VAL A CA 1
ATOM 758 C C . VAL A 1 96 ? -5.681 -9.002 14.114 1.00 85.75 96 VAL A C 1
ATOM 760 O O . VAL A 1 96 ? -5.540 -9.299 12.937 1.00 85.75 96 VAL A O 1
ATOM 763 N N . ALA A 1 97 ? -6.634 -8.162 14.528 1.00 83.81 97 ALA A N 1
ATOM 764 C CA . ALA A 1 97 ? -7.675 -7.637 13.638 1.00 83.81 97 ALA A CA 1
ATOM 765 C C . ALA A 1 97 ? -7.130 -6.913 12.386 1.00 83.81 97 ALA A C 1
ATOM 767 O O . ALA A 1 97 ? -7.796 -6.846 11.360 1.00 83.81 97 ALA A O 1
ATOM 768 N N . ARG A 1 98 ? -5.904 -6.362 12.440 1.00 83.06 98 ARG A N 1
ATOM 769 C CA . ARG A 1 98 ? -5.265 -5.777 11.249 1.00 83.06 98 ARG A CA 1
ATOM 770 C C . ARG A 1 98 ? -4.735 -6.844 10.301 1.00 83.06 98 ARG A C 1
ATOM 772 O O . ARG A 1 98 ? -4.796 -6.630 9.103 1.00 83.06 98 ARG A O 1
ATOM 779 N N . LEU A 1 99 ? -4.214 -7.953 10.825 1.00 83.12 99 LEU A N 1
ATOM 780 C CA . LEU A 1 99 ? -3.738 -9.069 10.008 1.00 83.12 99 LEU A CA 1
ATOM 781 C C . LEU A 1 99 ? -4.893 -9.722 9.247 1.00 83.12 99 LEU A C 1
ATOM 783 O O . LEU A 1 99 ? -4.741 -10.002 8.065 1.00 83.12 99 LEU A O 1
ATOM 787 N N . GLU A 1 100 ? -6.040 -9.899 9.903 1.00 83.88 100 GLU A N 1
ATOM 788 C CA . GLU A 1 100 ? -7.262 -10.421 9.273 1.00 83.88 100 GLU A CA 1
ATOM 789 C C . GLU A 1 100 ? -7.710 -9.510 8.125 1.00 83.88 100 GLU A C 1
ATOM 791 O O . GLU A 1 100 ? -7.809 -9.961 6.987 1.00 83.88 100 GLU A O 1
ATOM 796 N N . GLY A 1 101 ? -7.819 -8.201 8.380 1.00 78.88 101 GLY A N 1
ATOM 797 C CA . GLY A 1 101 ? -8.157 -7.234 7.332 1.00 78.88 101 GLY A CA 1
ATOM 798 C C . GLY A 1 101 ? -7.122 -7.134 6.203 1.00 78.88 101 GLY A C 1
ATOM 799 O O . GLY A 1 101 ? -7.464 -6.721 5.101 1.00 78.88 101 GLY A O 1
ATOM 800 N N . TYR A 1 102 ? -5.858 -7.504 6.437 1.00 80.50 102 TYR A N 1
ATOM 801 C CA . TYR A 1 102 ? -4.850 -7.593 5.373 1.00 80.50 102 TYR A CA 1
ATOM 802 C C . TYR A 1 102 ? -4.992 -8.863 4.545 1.00 80.50 102 TYR A C 1
ATOM 804 O O . TYR A 1 102 ? -4.791 -8.806 3.338 1.00 80.50 102 TYR A O 1
ATOM 812 N N . ALA A 1 103 ? -5.330 -9.989 5.173 1.00 78.88 103 ALA A N 1
ATOM 813 C CA . ALA A 1 103 ? -5.531 -11.254 4.477 1.00 78.88 103 ALA A CA 1
ATOM 814 C C . ALA A 1 103 ? -6.757 -11.218 3.554 1.00 78.88 103 ALA A C 1
ATOM 816 O O . ALA A 1 103 ? -6.720 -11.821 2.492 1.00 78.88 103 ALA A O 1
ATOM 817 N N . GLU A 1 104 ? -7.813 -10.493 3.929 1.00 80.31 104 GLU A N 1
ATOM 818 C CA . GLU A 1 104 ? -9.005 -10.298 3.086 1.00 80.31 104 GLU A CA 1
ATOM 819 C C . GLU A 1 104 ? -8.761 -9.351 1.902 1.00 80.31 104 GLU A C 1
ATOM 821 O O . GLU A 1 104 ? -9.458 -9.412 0.892 1.00 80.31 104 GLU A O 1
ATOM 826 N N . ALA A 1 105 ? -7.789 -8.448 2.034 1.00 70.81 105 ALA A N 1
ATOM 827 C CA . ALA A 1 105 ? -7.496 -7.415 1.047 1.00 70.81 105 ALA A CA 1
ATOM 828 C C . ALA A 1 105 ? -6.579 -7.889 -0.098 1.00 70.81 105 ALA A C 1
ATOM 830 O O . ALA A 1 105 ? -6.398 -7.154 -1.075 1.00 70.81 105 ALA A O 1
ATOM 831 N N . VAL A 1 106 ? -5.958 -9.063 0.043 1.00 65.44 106 VAL A N 1
ATOM 832 C CA . VAL A 1 106 ? -5.005 -9.668 -0.906 1.00 65.44 106 VAL A CA 1
ATOM 833 C C . VAL A 1 106 ? -5.665 -10.827 -1.634 1.00 65.44 106 VAL A C 1
ATOM 835 O O . VAL A 1 106 ? -5.499 -10.879 -2.873 1.00 65.44 106 VAL A O 1
#

Sequence (106 aa):
MATLFRFGTGTAWYKGYLEEPLNRDVRAHDYIPWMRAHGIKVASFNELTPITKARPGPLDNILAEIAAQHQVPENAVLISWQVVKNVVVTTTTMKVARLEGYAEAV

InterPro domains:
  IPR036812 NAD(P)-dependent oxidoreductase domain superfamily [G3DSA:3.20.20.100] (17-106)
  IPR036812 NAD(P)-dependent oxidoreductase domain superfamily [SSF51430] (25-105)